Protein AF-A0A7W8E5C7-F1 (afdb_monomer_lite)

InterPro domains:
  IPR006311 Twin-arginine translocation pathway, signal sequence [PS51318] (1-40)
  IPR023210 NADP-dependent oxidoreductase domain [PF00248] (62-130)
  IPR036812 NAD(P)-dependent oxidoreductase domain superfamily [G3DSA:3.20.20.100] (44-141)
  IPR036812 NAD(P)-dependent oxidoreductase domain superfamily [SSF51430] (56-134)
  IPR050791 Aldo/Keto Reductase [PTHR43625] (51-134)

Organism: NCBI:txid474949

Foldseek 3Di:
DDDDDDDPDPPDCDPVNVVVVVVVVVVPPPPDPDDPPDPPDPDDLDAQDDWDDPDPDIAGPDADEQAFDPPPDPDDGDDLVVSLVVLLVCVVSHHQEYEYECLGQNVVSVVSNCVSCVVPVVRHHYYYDDDDPADPPPRHD

Sequence (141 aa):
MSKIDDSGTTRNIDRRSFLGVTRVAAAAVVASGLSVSAIAEPVAPHHVSGRRKLGSLDVPSVGLGVQNMSRKYETTVPYRPEMIEIIRAAYDHGVTFFDTAEAYGPLECERILGESIAPFRDKVVITSKFGWNIDPEAGQR

Radius of gyration: 26.9 Å; chains: 1; bounding box: 88×56×45 Å

Secondary structure (DSSP, 8-state):
--------------HHHHHHHTTTGGGSTTSS------------------EEEETTEEEES--EE----TTT--SPPPPHHHHHHHHHHHHHTT--EEE--TTTTTTHHHHHHHHHHGGGGGG-EEE--------TTT---

Structure (mmCIF, N/CA/C/O backbone):
data_AF-A0A7W8E5C7-F1
#
_entry.id   AF-A0A7W8E5C7-F1
#
loop_
_atom_site.group_PDB
_atom_site.id
_atom_site.type_symbol
_atom_site.label_atom_id
_atom_site.label_alt_id
_atom_site.label_comp_id
_atom_site.label_asym_id
_atom_site.label_entity_id
_atom_site.label_seq_id
_atom_site.pdbx_PDB_ins_code
_atom_site.Cartn_x
_atom_site.Cartn_y
_atom_site.Cartn_z
_atom_site.occupancy
_atom_site.B_iso_or_equiv
_atom_site.auth_seq_id
_atom_site.auth_comp_id
_atom_site.auth_asym_id
_atom_site.auth_atom_id
_atom_site.pdbx_PDB_model_num
ATOM 1 N N . MET A 1 1 ? 66.950 22.944 4.443 1.00 40.94 1 MET A N 1
ATOM 2 C CA . MET A 1 1 ? 67.597 24.071 5.145 1.00 40.94 1 MET A CA 1
ATOM 3 C C . MET A 1 1 ? 66.532 24.724 6.012 1.00 40.94 1 MET A C 1
ATOM 5 O O . MET A 1 1 ? 65.562 25.232 5.471 1.00 40.94 1 MET A O 1
ATOM 9 N N . SER A 1 2 ? 66.649 24.561 7.328 1.00 36.91 2 SER A N 1
ATOM 10 C CA . SER A 1 2 ? 65.705 25.036 8.348 1.00 36.91 2 SER A CA 1
ATOM 11 C C . SER A 1 2 ? 65.553 26.561 8.338 1.00 36.91 2 SER A C 1
ATOM 13 O O . SER A 1 2 ? 66.555 27.261 8.184 1.00 36.91 2 SER A O 1
ATOM 15 N N . LYS A 1 3 ? 64.332 27.049 8.592 1.00 35.97 3 LYS A N 1
ATOM 16 C CA . LYS A 1 3 ? 64.100 28.047 9.644 1.00 35.97 3 LYS A CA 1
ATOM 17 C C . LYS A 1 3 ? 62.687 27.902 10.212 1.00 35.97 3 LYS A C 1
ATOM 19 O O . LYS A 1 3 ? 61.697 28.075 9.514 1.00 35.97 3 LYS A O 1
ATOM 24 N N . ILE A 1 4 ? 62.677 27.504 11.478 1.00 38.75 4 ILE A N 1
ATOM 25 C CA . ILE A 1 4 ? 61.570 27.502 12.428 1.00 38.75 4 ILE A CA 1
ATOM 26 C C . ILE A 1 4 ? 61.359 28.955 12.865 1.00 38.75 4 ILE A C 1
ATOM 28 O O . ILE A 1 4 ? 62.331 29.605 13.257 1.00 38.75 4 ILE A O 1
ATOM 32 N N . ASP A 1 5 ? 60.122 29.439 12.813 1.00 41.41 5 ASP A N 1
ATOM 33 C CA . ASP A 1 5 ? 59.649 30.519 13.672 1.00 41.41 5 ASP A CA 1
ATOM 34 C C . ASP A 1 5 ? 58.522 30.010 14.586 1.00 41.41 5 ASP A C 1
ATOM 36 O O . ASP A 1 5 ? 57.855 29.004 14.341 1.00 41.41 5 ASP A O 1
ATOM 40 N N . ASP A 1 6 ? 58.465 30.632 15.753 1.00 49.28 6 ASP A N 1
ATOM 41 C CA . ASP A 1 6 ? 58.046 30.056 17.021 1.00 49.28 6 ASP A CA 1
ATOM 42 C C . ASP A 1 6 ? 56.639 30.549 17.377 1.00 49.28 6 ASP A C 1
ATOM 44 O O . ASP A 1 6 ? 56.458 31.664 17.858 1.00 49.28 6 ASP A O 1
ATOM 48 N N . SER A 1 7 ? 55.612 29.748 17.079 1.00 44.38 7 SER A N 1
ATOM 49 C CA . SER A 1 7 ? 54.286 29.876 17.705 1.00 44.38 7 SER A CA 1
ATOM 50 C C . SER A 1 7 ? 53.468 28.591 17.539 1.00 44.38 7 SER A C 1
ATOM 52 O O . SER A 1 7 ? 52.479 28.509 16.811 1.00 44.38 7 SER A O 1
ATOM 54 N N . GLY A 1 8 ? 53.887 27.537 18.241 1.00 47.25 8 GLY A N 1
ATOM 55 C CA . GLY A 1 8 ? 53.110 26.308 18.385 1.00 47.25 8 GLY A CA 1
ATOM 56 C C . GLY A 1 8 ? 51.779 26.559 19.101 1.00 47.25 8 GLY A C 1
ATOM 57 O O . GLY A 1 8 ? 51.687 26.467 20.320 1.00 47.25 8 GLY A O 1
ATOM 58 N N . THR A 1 9 ? 50.717 26.868 18.358 1.00 40.06 9 THR A N 1
ATOM 59 C CA . THR A 1 9 ? 49.342 26.842 18.877 1.00 40.06 9 THR A CA 1
ATOM 60 C C . THR A 1 9 ? 48.406 26.212 17.853 1.00 40.06 9 THR A C 1
ATOM 62 O O . THR A 1 9 ? 47.814 26.871 17.000 1.00 40.06 9 THR A O 1
ATOM 65 N N . THR A 1 10 ? 48.219 24.900 17.975 1.00 44.44 10 THR A N 1
ATOM 66 C CA . THR A 1 10 ? 47.054 24.201 17.430 1.00 44.44 10 THR A CA 1
ATOM 67 C C . THR A 1 10 ? 45.807 24.708 18.159 1.00 44.44 10 THR A C 1
ATOM 69 O O . THR A 1 10 ? 45.553 24.329 19.303 1.00 44.44 10 THR A O 1
ATOM 72 N N . ARG A 1 11 ? 45.034 25.601 17.529 1.00 48.88 11 ARG A N 1
ATOM 73 C CA . ARG A 1 11 ? 43.746 26.065 18.070 1.00 48.88 11 ARG A CA 1
ATOM 74 C C . ARG A 1 11 ? 42.724 24.934 17.986 1.00 48.88 11 ARG A C 1
ATOM 76 O O . ARG A 1 11 ? 42.099 24.727 16.952 1.00 48.88 11 ARG A O 1
ATOM 83 N N . ASN A 1 12 ? 42.577 24.202 19.084 1.00 46.03 12 ASN A N 1
ATOM 84 C CA . ASN A 1 12 ? 41.512 23.229 19.265 1.00 46.03 12 ASN A CA 1
ATOM 85 C C . ASN A 1 12 ? 40.197 24.004 19.470 1.00 46.03 12 ASN A C 1
ATOM 87 O O . ASN A 1 12 ? 40.045 24.716 20.463 1.00 46.03 12 ASN A O 1
ATOM 91 N N . ILE A 1 13 ? 39.286 23.954 18.495 1.00 62.22 13 ILE A N 1
ATOM 92 C CA . ILE A 1 13 ? 37.994 24.648 18.579 1.00 62.22 13 ILE A CA 1
ATOM 93 C C . ILE A 1 13 ? 37.101 23.854 19.533 1.00 62.22 13 ILE A C 1
ATOM 95 O O . ILE A 1 13 ? 36.571 22.802 19.181 1.00 62.22 13 ILE A O 1
ATOM 99 N N . ASP A 1 14 ? 36.951 24.357 20.756 1.00 61.00 14 ASP A N 1
ATOM 100 C CA . ASP A 1 14 ? 36.112 23.743 21.781 1.00 61.00 14 ASP A CA 1
ATOM 101 C C . ASP A 1 14 ? 34.620 24.050 21.539 1.00 61.00 14 ASP A C 1
ATOM 103 O O . ASP A 1 14 ? 34.256 25.127 21.053 1.00 61.00 14 ASP A O 1
ATOM 107 N N . ARG A 1 15 ? 33.726 23.126 21.920 1.00 59.31 15 ARG A N 1
ATOM 108 C CA . ARG A 1 15 ? 32.262 23.209 21.697 1.00 59.31 15 ARG A CA 1
ATOM 109 C C . ARG A 1 15 ? 31.635 24.484 22.275 1.00 59.31 15 ARG A C 1
ATOM 111 O O . ARG A 1 15 ? 30.599 24.944 21.803 1.00 59.31 15 ARG A O 1
ATOM 118 N N . ARG A 1 16 ? 32.284 25.085 23.276 1.00 54.69 16 ARG A N 1
ATOM 119 C CA . ARG A 1 16 ? 31.889 26.363 23.888 1.00 54.69 16 ARG A CA 1
ATOM 120 C C . ARG A 1 16 ? 32.206 27.586 23.023 1.00 54.69 16 ARG A C 1
ATOM 122 O O . ARG A 1 16 ? 31.478 28.569 23.100 1.00 54.69 16 ARG A O 1
ATOM 129 N N . SER A 1 17 ? 33.232 27.528 22.171 1.00 50.94 17 SER A N 1
ATOM 130 C CA . SER A 1 17 ? 33.574 28.619 21.247 1.00 50.94 17 SER A CA 1
ATOM 131 C C . SER A 1 17 ? 32.541 28.746 20.116 1.00 50.94 17 SER A C 1
ATOM 133 O O . SER A 1 17 ? 32.186 29.857 19.726 1.00 50.94 17 SER A O 1
ATOM 135 N N . PHE A 1 18 ? 31.952 27.627 19.678 1.00 54.84 18 PHE A N 1
ATOM 136 C CA . PHE A 1 18 ? 30.915 27.605 18.636 1.00 54.84 18 PHE A CA 1
ATOM 137 C C . PHE A 1 18 ? 29.604 28.300 19.061 1.00 54.84 18 PHE A C 1
ATOM 139 O O . PHE A 1 18 ? 28.962 28.978 18.259 1.00 54.84 18 PHE A O 1
ATOM 146 N N . LEU A 1 19 ? 29.241 28.203 20.345 1.00 51.44 19 LEU A N 1
ATOM 147 C CA . LEU A 1 19 ? 28.068 28.881 20.920 1.00 51.44 19 LEU A CA 1
ATOM 148 C C . LEU A 1 19 ? 28.293 30.385 21.168 1.00 51.44 19 LEU A C 1
ATOM 150 O O . LEU A 1 19 ? 27.332 31.141 21.301 1.00 51.44 19 LEU A O 1
ATOM 154 N N . GLY A 1 20 ? 29.551 30.834 21.225 1.00 46.53 20 GLY A N 1
ATOM 155 C CA . GLY A 1 20 ? 29.896 32.249 21.391 1.00 46.53 20 GLY A CA 1
ATOM 156 C C . GLY A 1 20 ? 29.804 33.054 20.092 1.00 46.53 20 GLY A C 1
ATOM 157 O O . GLY A 1 20 ? 29.415 34.219 20.115 1.00 46.53 20 GLY A O 1
ATOM 158 N N . VAL A 1 21 ? 30.101 32.428 18.948 1.00 46.56 21 VAL A N 1
ATOM 159 C CA . VAL A 1 21 ? 30.106 33.098 17.632 1.00 46.56 21 VAL A CA 1
ATOM 160 C C . VAL A 1 21 ? 28.689 33.281 17.064 1.00 46.56 21 VAL A C 1
ATOM 162 O O . VAL A 1 21 ? 28.443 34.193 16.277 1.00 46.56 21 VAL A O 1
ATOM 165 N N . THR A 1 22 ? 27.704 32.500 17.516 1.00 44.66 22 THR A N 1
ATOM 166 C CA . THR A 1 22 ? 26.319 32.568 17.011 1.00 44.66 22 THR A CA 1
ATOM 167 C C . THR A 1 22 ? 25.499 33.751 17.539 1.00 44.66 22 THR A C 1
ATOM 169 O O . THR A 1 22 ? 24.472 34.078 16.947 1.00 44.66 22 THR A O 1
ATOM 172 N N . ARG A 1 23 ? 25.931 34.458 18.596 1.00 39.66 23 ARG A N 1
ATOM 173 C CA . ARG A 1 23 ? 25.144 35.582 19.152 1.00 39.66 23 ARG A CA 1
ATOM 174 C C . ARG A 1 23 ? 25.289 36.902 18.387 1.00 39.66 23 ARG A C 1
ATOM 176 O O . ARG A 1 23 ? 24.473 37.790 18.602 1.00 39.66 23 ARG A O 1
ATOM 183 N N . VAL A 1 24 ? 26.254 37.030 17.472 1.00 43.41 24 VAL A N 1
ATOM 184 C CA . VAL A 1 24 ? 26.435 38.258 16.666 1.00 43.41 24 VAL A CA 1
ATOM 185 C C . VAL A 1 24 ? 25.748 38.170 15.292 1.00 43.41 24 VAL A C 1
ATOM 187 O O . VAL A 1 24 ? 25.419 39.197 14.709 1.00 43.41 24 VAL A O 1
ATOM 190 N N . ALA A 1 25 ? 25.414 36.972 14.796 1.00 43.22 25 ALA A N 1
ATOM 191 C CA . ALA A 1 25 ? 24.735 36.820 13.501 1.00 43.22 25 ALA A CA 1
ATOM 192 C C . ALA A 1 25 ? 23.199 36.971 13.562 1.00 43.22 25 ALA A C 1
ATOM 194 O O . ALA A 1 25 ? 22.565 37.205 12.536 1.00 43.22 25 ALA A O 1
ATOM 195 N N . ALA A 1 26 ? 22.585 36.889 14.748 1.00 43.34 26 ALA A N 1
ATOM 196 C CA . ALA A 1 26 ? 21.130 37.009 14.892 1.00 43.34 26 ALA A CA 1
ATOM 197 C C . ALA A 1 26 ? 20.602 38.450 14.725 1.00 43.34 26 ALA A C 1
ATOM 199 O O . ALA A 1 26 ? 19.405 38.644 14.543 1.00 43.34 26 ALA A O 1
ATOM 200 N N . ALA A 1 27 ? 21.474 39.463 14.755 1.00 42.56 27 ALA A N 1
ATOM 201 C CA . ALA A 1 27 ? 21.069 40.866 14.648 1.00 42.56 27 ALA A CA 1
ATOM 202 C C . ALA A 1 27 ? 21.063 41.418 13.206 1.00 42.56 27 ALA A C 1
ATOM 204 O O . ALA A 1 27 ? 20.590 42.530 12.994 1.00 42.56 27 ALA A O 1
ATOM 205 N N . ALA A 1 28 ? 21.559 40.671 12.209 1.00 46.22 28 ALA A N 1
ATOM 206 C CA . ALA A 1 28 ? 21.771 41.197 10.853 1.00 46.22 28 ALA A CA 1
ATOM 207 C C . ALA A 1 28 ? 20.766 40.713 9.787 1.00 46.22 28 ALA A C 1
ATOM 209 O O . ALA A 1 28 ? 20.760 41.246 8.682 1.00 46.22 28 ALA A O 1
ATOM 210 N N . VAL A 1 29 ? 19.884 39.754 10.090 1.00 43.41 29 VAL A N 1
ATOM 211 C CA . VAL A 1 29 ? 18.917 39.211 9.103 1.00 43.41 29 VAL A CA 1
ATOM 212 C C . VAL A 1 29 ? 17.530 39.872 9.200 1.00 43.41 29 VAL A C 1
ATOM 214 O O . VAL A 1 29 ? 16.608 39.515 8.479 1.00 43.41 29 VAL A O 1
ATOM 217 N N . VAL A 1 30 ? 17.368 40.907 10.028 1.00 45.78 30 VAL A N 1
ATOM 218 C CA . VAL A 1 30 ? 16.096 41.656 10.114 1.00 45.78 30 VAL A CA 1
ATOM 219 C C . VAL A 1 30 ? 15.965 42.716 8.998 1.00 45.78 30 VAL A C 1
ATOM 221 O O . VAL A 1 30 ? 14.886 43.257 8.790 1.00 45.78 30 VAL A O 1
ATOM 224 N N . ALA A 1 31 ? 17.027 42.998 8.230 1.00 47.09 31 ALA A N 1
ATOM 225 C CA . ALA A 1 31 ? 17.063 44.127 7.285 1.00 47.09 31 ALA A CA 1
ATOM 226 C C . ALA A 1 31 ? 16.965 43.769 5.787 1.00 47.09 31 ALA A C 1
ATOM 228 O O . ALA A 1 31 ? 16.963 44.666 4.947 1.00 47.09 31 ALA A O 1
ATOM 229 N N . SER A 1 32 ? 16.854 42.494 5.419 1.00 49.88 32 SER A N 1
ATOM 230 C CA . SER A 1 32 ? 16.588 42.086 4.035 1.00 49.88 32 SER A CA 1
ATOM 231 C C . SER A 1 32 ? 15.186 41.502 3.979 1.00 49.88 32 SER A C 1
ATOM 233 O O . SER A 1 32 ? 14.984 40.387 4.450 1.00 49.88 32 SER A O 1
ATOM 235 N N . GLY A 1 33 ? 14.229 42.269 3.452 1.00 46.72 33 GLY A N 1
ATOM 236 C CA . GLY A 1 33 ? 12.807 41.929 3.322 1.00 46.72 33 GLY A CA 1
ATOM 237 C C . GLY A 1 33 ? 12.508 40.732 2.414 1.00 46.72 33 GLY A C 1
ATOM 238 O O . GLY A 1 33 ? 11.713 40.843 1.486 1.00 46.72 33 GLY A O 1
ATOM 239 N N . LEU A 1 34 ? 13.128 39.584 2.680 1.00 45.06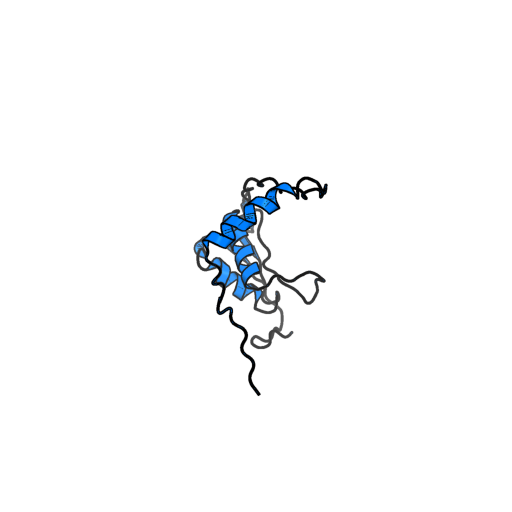 34 LEU A N 1
ATOM 240 C CA . LEU A 1 34 ? 12.692 38.307 2.154 1.00 45.06 34 LEU A CA 1
ATOM 241 C C . LEU A 1 34 ? 11.377 37.957 2.840 1.00 45.06 34 LEU A C 1
ATOM 243 O O . LEU A 1 34 ? 11.323 37.678 4.038 1.00 45.06 34 LEU A O 1
ATOM 247 N N . SER A 1 35 ? 10.310 37.988 2.052 1.00 44.72 35 SER A N 1
ATOM 248 C CA . SER A 1 35 ? 9.056 37.332 2.369 1.00 44.72 35 SER A CA 1
ATOM 249 C C . SER A 1 35 ? 9.347 35.875 2.724 1.00 44.72 35 SER A C 1
ATOM 251 O O . SER A 1 35 ? 9.689 35.055 1.871 1.00 44.72 35 SER A O 1
ATOM 253 N N . VAL A 1 36 ? 9.221 35.548 4.009 1.00 48.00 36 VAL A N 1
ATOM 254 C CA . VAL A 1 36 ? 9.114 34.162 4.457 1.00 48.00 36 VAL A CA 1
ATOM 255 C C . VAL A 1 36 ? 7.856 33.615 3.788 1.00 48.00 36 VAL A C 1
ATOM 257 O O . VAL A 1 36 ? 6.746 34.048 4.099 1.00 48.00 36 VAL A O 1
ATOM 260 N N . SER A 1 37 ? 8.040 32.742 2.793 1.00 48.28 37 SER A N 1
ATOM 261 C CA . SER A 1 37 ? 6.934 32.007 2.178 1.00 48.28 37 SER A CA 1
ATOM 262 C C . SER A 1 37 ? 6.116 31.334 3.269 1.00 48.28 37 SER A C 1
ATOM 264 O O . SER A 1 37 ? 6.680 30.825 4.237 1.00 48.28 37 SER A O 1
ATOM 266 N N . ALA A 1 38 ? 4.798 31.392 3.092 1.00 50.69 38 ALA A N 1
ATOM 267 C CA . ALA A 1 38 ? 3.779 30.938 4.021 1.00 50.69 38 ALA A CA 1
ATOM 268 C C . ALA A 1 38 ? 4.216 29.702 4.817 1.00 50.69 38 ALA A C 1
ATOM 270 O O . ALA A 1 38 ? 4.424 28.621 4.266 1.00 50.69 38 ALA A O 1
ATOM 271 N N . ILE A 1 39 ? 4.322 29.879 6.132 1.00 46.62 39 ILE A N 1
ATOM 272 C CA . ILE A 1 39 ? 4.262 28.771 7.077 1.00 46.62 39 ILE A CA 1
ATOM 273 C C . ILE A 1 39 ? 2.878 28.166 6.849 1.00 46.62 39 ILE A C 1
ATOM 275 O O . ILE A 1 39 ? 1.876 28.815 7.145 1.00 46.62 39 ILE A O 1
ATOM 279 N N . ALA A 1 40 ? 2.816 27.003 6.203 1.00 58.50 40 ALA A N 1
ATOM 280 C CA . ALA A 1 40 ? 1.555 26.307 6.014 1.00 58.50 40 ALA A CA 1
ATOM 281 C C . ALA A 1 40 ? 0.924 26.117 7.398 1.00 58.50 40 ALA A C 1
ATOM 283 O O . ALA A 1 40 ? 1.559 25.563 8.299 1.00 58.50 40 ALA A O 1
ATOM 284 N N . GLU A 1 41 ? -0.290 26.635 7.579 1.00 51.44 41 GLU A N 1
ATOM 285 C CA . GLU A 1 41 ? -1.074 26.381 8.783 1.00 51.44 41 GLU A CA 1
ATOM 286 C C . GLU A 1 41 ? -1.140 24.863 9.019 1.00 51.44 41 GLU A C 1
ATOM 288 O O . GLU A 1 41 ? -1.233 24.104 8.044 1.00 51.44 41 GLU A O 1
ATOM 293 N N . PRO A 1 42 ? -1.099 24.389 10.277 1.00 56.94 42 PRO A N 1
ATOM 294 C CA . PRO A 1 42 ? -1.312 22.981 10.560 1.00 56.94 42 PRO A CA 1
ATOM 295 C C . PRO A 1 42 ? -2.707 22.603 10.053 1.00 56.94 42 PRO A C 1
ATOM 297 O O . PRO A 1 42 ? -3.719 22.964 10.653 1.00 56.94 42 PRO A O 1
ATOM 300 N N . VAL A 1 43 ? -2.773 21.896 8.924 1.00 62.12 43 VAL A N 1
ATOM 301 C CA . VAL A 1 43 ? -4.026 21.329 8.429 1.00 62.12 43 VAL A CA 1
ATOM 302 C C . VAL A 1 43 ? -4.466 20.310 9.470 1.00 62.12 43 VAL A C 1
ATOM 304 O O . VAL A 1 43 ? -3.799 19.294 9.674 1.00 62.12 43 VAL A O 1
ATOM 307 N N . ALA A 1 44 ? -5.564 20.604 10.170 1.00 60.41 44 ALA A N 1
ATOM 308 C CA . ALA A 1 44 ? -6.172 19.652 11.088 1.00 60.41 44 ALA A CA 1
ATOM 309 C C . ALA A 1 44 ? -6.381 18.323 10.343 1.00 60.41 44 ALA A C 1
ATOM 311 O O . ALA A 1 44 ? -6.811 18.352 9.186 1.00 60.41 44 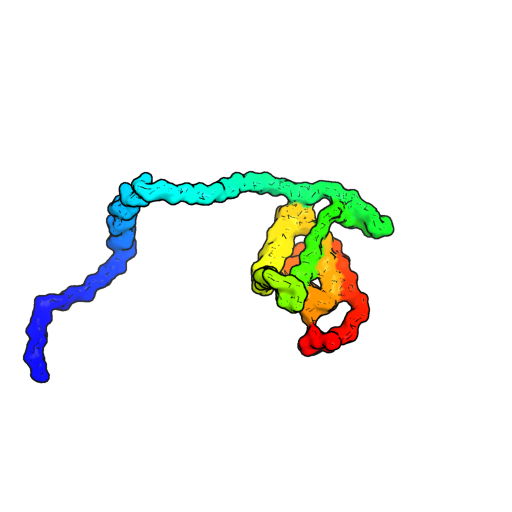ALA A O 1
ATOM 312 N N . PRO A 1 45 ? -6.068 17.164 10.951 1.00 60.59 45 PRO A N 1
ATOM 313 C CA . PRO A 1 45 ? -6.169 15.889 10.261 1.00 60.59 45 PRO A CA 1
ATOM 314 C C . PRO A 1 45 ? -7.609 15.682 9.787 1.00 60.59 45 PRO A C 1
ATOM 316 O O . PRO A 1 45 ? -8.524 15.426 10.572 1.00 60.59 45 PRO A O 1
ATOM 319 N N . HIS A 1 46 ? -7.816 15.813 8.479 1.00 62.50 46 HIS A N 1
ATOM 320 C CA . HIS A 1 46 ? -9.071 15.453 7.853 1.00 62.50 46 HIS A CA 1
ATOM 321 C C . HIS A 1 46 ? -9.138 13.933 7.814 1.00 62.50 46 HIS A C 1
ATOM 323 O O . HIS A 1 46 ? -8.533 13.292 6.959 1.00 62.50 46 HIS A O 1
ATOM 329 N N . HIS A 1 47 ? -9.880 13.353 8.754 1.00 69.19 47 HIS A N 1
ATOM 330 C CA . HIS A 1 47 ? -10.220 11.943 8.676 1.00 69.19 47 HIS A CA 1
ATOM 331 C C . HIS A 1 47 ? -11.048 11.705 7.416 1.00 69.19 47 HIS A C 1
ATOM 333 O O . HIS A 1 47 ? -12.109 12.312 7.233 1.00 69.19 47 HIS A O 1
ATOM 339 N N . VAL A 1 48 ? -10.577 10.791 6.566 1.00 70.88 48 VAL A N 1
ATOM 340 C CA . VAL A 1 48 ? -11.374 10.240 5.468 1.00 70.88 48 VAL A CA 1
ATOM 341 C C . VAL A 1 48 ? -12.692 9.733 6.053 1.00 70.88 48 VAL A C 1
ATOM 343 O O . VAL A 1 48 ? -12.722 8.754 6.799 1.00 70.88 48 VAL A O 1
ATOM 346 N N . SER A 1 49 ? -13.789 10.430 5.753 1.00 71.06 49 SER A N 1
ATOM 347 C CA . SER A 1 49 ? -15.107 10.113 6.296 1.00 71.06 49 SER A CA 1
ATOM 348 C C . SER A 1 49 ? -16.010 9.486 5.233 1.00 71.06 49 SER A C 1
ATOM 350 O O . SER A 1 49 ? -16.001 9.837 4.049 1.00 71.06 49 SER A O 1
ATOM 352 N N . GLY A 1 50 ? -16.803 8.512 5.673 1.00 87.75 50 GLY A N 1
ATOM 353 C CA . GLY A 1 50 ? -17.747 7.783 4.834 1.00 87.75 50 GLY A CA 1
ATOM 354 C C . GLY A 1 50 ? -17.204 6.458 4.297 1.00 87.75 50 GLY A C 1
ATOM 355 O O . GLY A 1 50 ? -16.045 6.325 3.916 1.00 87.75 50 GLY A O 1
ATOM 356 N N . ARG A 1 51 ? -18.089 5.463 4.255 1.00 92.62 51 ARG A N 1
ATOM 357 C CA . ARG A 1 51 ? -17.840 4.132 3.689 1.00 92.62 51 ARG A CA 1
ATOM 358 C C . ARG A 1 51 ? -18.816 3.867 2.544 1.00 92.62 51 ARG A C 1
ATOM 360 O O . ARG A 1 51 ? -19.825 4.573 2.413 1.00 92.62 51 ARG A O 1
ATOM 367 N N . ARG A 1 52 ? -18.487 2.925 1.667 1.00 94.81 52 ARG A N 1
ATOM 368 C CA . ARG A 1 52 ? -19.258 2.537 0.481 1.00 94.81 52 ARG A CA 1
ATOM 369 C C . ARG A 1 52 ? -19.204 1.022 0.319 1.00 94.81 52 ARG A C 1
ATOM 371 O O . ARG A 1 52 ? -18.208 0.388 0.655 1.00 94.81 52 ARG A O 1
ATOM 378 N N . LYS A 1 53 ? -20.271 0.453 -0.241 1.00 96.00 53 LYS A N 1
ATOM 379 C CA . LYS A 1 53 ? -20.319 -0.964 -0.601 1.00 96.00 53 LYS A CA 1
ATOM 380 C C . LYS A 1 53 ? -19.827 -1.162 -2.034 1.00 96.00 53 LYS A C 1
ATOM 382 O O . LYS A 1 53 ? -20.370 -0.556 -2.953 1.00 96.00 53 LYS A O 1
ATOM 387 N N . LEU A 1 54 ? -18.833 -2.027 -2.213 1.00 93.12 54 LEU A N 1
ATOM 388 C CA . LEU A 1 54 ? -18.419 -2.582 -3.501 1.00 93.12 54 LEU A CA 1
ATOM 389 C C . LEU A 1 54 ? -18.869 -4.045 -3.540 1.00 93.12 54 LEU A C 1
ATOM 391 O O . LEU A 1 54 ? -18.197 -4.936 -3.020 1.00 93.12 54 LEU A O 1
ATOM 395 N N . GLY A 1 55 ? -20.067 -4.286 -4.075 1.00 94.44 55 GLY A N 1
ATOM 396 C CA . GLY A 1 55 ? -20.749 -5.566 -3.879 1.00 94.44 55 GLY A CA 1
ATOM 397 C C . GLY A 1 55 ? -21.011 -5.812 -2.389 1.00 94.44 55 GLY A C 1
ATOM 398 O O . GLY A 1 55 ? -21.624 -4.983 -1.718 1.00 94.44 55 GLY A O 1
ATOM 399 N N . SER A 1 56 ? -20.528 -6.935 -1.855 1.00 95.75 56 SER A N 1
ATOM 400 C CA . SER A 1 56 ? -20.606 -7.255 -0.421 1.00 95.75 56 SER A CA 1
ATOM 401 C C . SER A 1 56 ? -19.498 -6.608 0.420 1.00 95.75 56 SER A C 1
ATOM 403 O O . SER A 1 56 ? -19.630 -6.532 1.646 1.00 95.75 56 SER A O 1
ATOM 405 N N . LEU A 1 57 ? -18.423 -6.125 -0.211 1.00 93.81 57 LEU A N 1
ATOM 406 C CA . LEU A 1 57 ? -17.266 -5.555 0.472 1.00 93.81 57 LEU A CA 1
ATOM 407 C C . LEU A 1 57 ? -17.563 -4.129 0.941 1.00 93.81 57 LEU A C 1
ATOM 409 O O . LEU A 1 57 ? -18.118 -3.322 0.200 1.00 93.81 57 LEU A O 1
ATOM 413 N N . ASP A 1 58 ? -17.178 -3.808 2.172 1.00 92.94 58 ASP A N 1
ATOM 414 C CA . ASP A 1 58 ? -17.320 -2.471 2.740 1.00 92.94 58 ASP A CA 1
ATOM 415 C C . ASP A 1 58 ? -15.972 -1.755 2.770 1.00 92.94 58 ASP A C 1
ATOM 417 O O . ASP A 1 58 ? -15.044 -2.202 3.449 1.00 92.94 58 ASP A O 1
ATOM 421 N N . VAL A 1 59 ? -15.866 -0.639 2.054 1.00 92.69 59 VAL A N 1
ATOM 422 C CA . VAL A 1 59 ? -14.610 0.098 1.877 1.00 92.69 59 VAL A CA 1
ATOM 423 C C . VAL A 1 59 ? -14.769 1.578 2.239 1.00 92.69 59 VAL A C 1
ATOM 425 O O . VAL A 1 59 ? -15.867 2.128 2.138 1.00 92.69 59 VAL A O 1
ATOM 428 N N . PRO A 1 60 ? -13.693 2.255 2.663 1.00 91.69 60 PRO A N 1
ATOM 429 C CA . PRO A 1 60 ? -13.630 3.714 2.716 1.00 91.69 60 PRO A CA 1
ATOM 430 C C . PRO A 1 60 ? -14.040 4.383 1.395 1.00 91.69 60 PRO A C 1
ATOM 432 O O . PRO A 1 60 ? -13.805 3.851 0.312 1.00 91.69 60 PRO A O 1
ATOM 435 N N . SER A 1 61 ? -14.628 5.578 1.485 1.00 92.50 61 SER A N 1
ATOM 436 C CA . SER A 1 61 ? -14.990 6.412 0.328 1.00 92.50 61 SER A CA 1
ATOM 437 C C . SER A 1 61 ? -13.778 6.930 -0.459 1.00 92.50 61 SER A C 1
ATOM 439 O O . SER A 1 61 ? -13.925 7.276 -1.629 1.00 92.50 61 SER A O 1
ATOM 441 N N . VAL A 1 62 ? -12.599 6.968 0.170 1.00 92.81 62 VAL A N 1
ATOM 442 C CA . VAL A 1 62 ? -11.321 7.385 -0.421 1.00 92.81 62 VAL A CA 1
ATOM 443 C C . VAL A 1 62 ? -10.274 6.306 -0.160 1.00 92.81 62 VAL A C 1
ATOM 445 O O . VAL A 1 62 ? -10.164 5.796 0.955 1.00 92.81 62 VAL A O 1
ATOM 448 N N . GLY A 1 63 ? -9.494 5.983 -1.188 1.00 94.00 63 GLY A N 1
ATOM 449 C CA . GLY A 1 63 ? -8.331 5.105 -1.102 1.00 94.00 63 GLY A CA 1
ATOM 450 C C . GLY A 1 63 ? -7.093 5.753 -1.718 1.00 94.00 63 GLY A C 1
ATOM 451 O O . GLY A 1 63 ? -7.195 6.782 -2.388 1.00 94.00 63 GLY A O 1
ATOM 452 N N . LEU A 1 64 ? -5.931 5.139 -1.499 1.00 95.44 64 LEU A N 1
ATOM 453 C CA . LEU A 1 64 ? -4.659 5.553 -2.087 1.00 95.44 64 LEU A CA 1
ATOM 454 C C . LEU A 1 64 ? -4.268 4.610 -3.228 1.00 95.44 64 LEU A C 1
ATOM 456 O O . LEU A 1 64 ? -4.104 3.408 -3.022 1.00 95.44 64 LEU A O 1
ATOM 460 N N . GLY A 1 65 ? -4.059 5.170 -4.418 1.00 94.94 65 GLY A N 1
ATOM 461 C CA . GLY A 1 65 ? -3.392 4.467 -5.510 1.00 94.94 65 GLY A CA 1
ATOM 462 C C . GLY A 1 65 ? -1.884 4.423 -5.274 1.00 94.94 65 GLY A C 1
ATOM 463 O O . GLY A 1 65 ? -1.224 5.459 -5.272 1.00 94.94 65 GLY A O 1
ATOM 464 N N . VAL A 1 66 ? -1.334 3.227 -5.098 1.00 94.19 66 VAL A N 1
ATOM 465 C CA . VAL A 1 66 ? 0.102 2.970 -4.991 1.00 94.19 66 VAL A CA 1
ATOM 466 C C . VAL A 1 66 ? 0.649 2.702 -6.383 1.00 94.19 66 VAL A C 1
ATOM 468 O O . VAL A 1 66 ? 0.779 1.563 -6.825 1.00 94.19 66 VAL A O 1
ATOM 471 N N . GLN A 1 67 ? 0.939 3.787 -7.093 1.00 87.88 67 GLN A N 1
ATOM 472 C CA . GLN A 1 67 ? 1.551 3.754 -8.411 1.00 87.88 67 GLN A CA 1
ATOM 473 C C . GLN A 1 67 ? 2.780 4.658 -8.426 1.00 87.88 67 GLN A C 1
ATOM 475 O O . GLN A 1 67 ? 2.705 5.827 -8.058 1.00 87.88 67 GLN A O 1
ATOM 480 N N . ASN A 1 68 ? 3.891 4.135 -8.934 1.00 74.69 68 ASN A N 1
ATOM 481 C CA . ASN A 1 68 ? 5.013 4.939 -9.385 1.00 74.69 68 ASN A CA 1
ATOM 482 C C . ASN A 1 68 ? 5.227 4.661 -10.879 1.00 74.69 68 ASN A C 1
ATOM 484 O O . ASN A 1 68 ? 5.175 3.516 -11.314 1.00 74.69 68 ASN A O 1
ATOM 488 N N . MET A 1 69 ? 5.378 5.685 -11.719 1.00 59.66 69 MET A N 1
ATOM 489 C CA . MET A 1 69 ? 5.694 5.447 -13.132 1.00 59.66 69 MET A CA 1
ATOM 490 C C . MET A 1 69 ? 6.569 6.568 -13.692 1.00 59.66 69 MET A C 1
ATOM 492 O O . MET A 1 69 ? 6.070 7.564 -14.202 1.00 59.66 69 MET A O 1
ATOM 496 N N . SER A 1 70 ? 7.883 6.333 -13.701 1.00 55.59 70 SER A N 1
ATOM 497 C CA . SER A 1 70 ? 8.881 7.160 -14.405 1.00 55.59 70 SER A CA 1
ATOM 498 C C . SER A 1 70 ? 8.756 7.084 -15.929 1.00 55.59 70 SER A C 1
ATOM 500 O O . SER A 1 70 ? 9.277 7.935 -16.635 1.00 55.59 70 SER A O 1
ATOM 502 N N . ARG A 1 71 ? 8.090 6.045 -16.461 1.00 55.69 71 ARG A N 1
ATOM 503 C CA . ARG A 1 71 ? 8.026 5.772 -17.910 1.00 55.69 71 ARG A CA 1
ATOM 504 C C . ARG A 1 71 ? 6.985 6.585 -18.682 1.00 55.69 71 ARG A C 1
ATOM 506 O O . ARG A 1 71 ? 7.105 6.681 -19.897 1.00 55.69 71 ARG A O 1
ATOM 513 N N . LYS A 1 72 ? 5.928 7.074 -18.026 1.00 58.31 72 LYS A N 1
ATOM 514 C CA . LYS A 1 72 ? 4.830 7.814 -18.687 1.00 58.31 72 LYS A CA 1
ATOM 515 C C . LYS A 1 72 ? 4.567 9.188 -18.091 1.00 58.31 72 LYS A C 1
ATOM 517 O O . LYS A 1 72 ? 3.995 10.021 -18.784 1.00 58.31 72 LYS A O 1
ATOM 522 N N . TYR A 1 73 ? 4.943 9.411 -16.837 1.00 62.50 73 TYR A N 1
ATOM 523 C CA . TYR A 1 73 ? 4.765 10.701 -16.196 1.00 62.50 73 TYR A CA 1
ATOM 524 C C . TYR A 1 73 ? 6.101 11.429 -16.180 1.00 62.50 73 TYR A C 1
ATOM 526 O O . TYR A 1 73 ? 7.100 10.901 -15.697 1.00 62.50 73 TYR A O 1
ATOM 534 N N . GLU A 1 74 ? 6.104 12.654 -16.694 1.00 60.34 74 GLU A N 1
ATOM 535 C CA . GLU A 1 74 ? 7.225 13.597 -16.614 1.00 60.34 74 GLU A CA 1
ATOM 536 C C . GLU A 1 74 ? 7.299 14.219 -15.207 1.00 60.34 74 GLU A C 1
ATOM 538 O O . GLU A 1 74 ? 7.400 15.429 -15.030 1.00 60.34 74 GLU A O 1
ATOM 543 N N . THR A 1 75 ? 7.166 13.387 -14.177 1.00 63.28 75 THR A N 1
ATOM 544 C CA . THR A 1 75 ? 7.093 13.805 -12.778 1.00 63.28 75 THR A CA 1
ATOM 545 C C . THR A 1 75 ? 8.184 13.123 -11.978 1.00 63.28 75 THR A C 1
ATOM 547 O O . THR A 1 75 ? 8.533 11.973 -12.250 1.00 63.28 75 THR A O 1
ATOM 550 N N . THR A 1 76 ? 8.681 13.805 -10.947 1.00 66.31 76 THR A N 1
ATOM 551 C CA . THR A 1 76 ? 9.579 13.204 -9.961 1.00 66.31 76 THR A CA 1
ATOM 552 C C . THR A 1 76 ? 8.941 11.941 -9.398 1.00 66.31 76 THR A C 1
ATOM 554 O O . THR A 1 76 ? 7.846 11.981 -8.839 1.00 66.31 76 THR A O 1
ATOM 557 N N . VAL A 1 77 ? 9.620 10.812 -9.576 1.00 70.69 77 VAL A N 1
ATOM 558 C CA . VAL A 1 77 ? 9.196 9.544 -8.994 1.00 70.69 77 VAL A CA 1
ATOM 559 C C . VAL A 1 77 ? 9.779 9.452 -7.590 1.00 70.69 77 VAL A C 1
ATOM 561 O O . VAL A 1 77 ? 11.005 9.501 -7.477 1.00 70.69 77 VAL A O 1
ATOM 564 N N . PRO A 1 78 ? 8.945 9.325 -6.541 1.00 69.62 78 PRO A N 1
ATOM 565 C CA . PRO A 1 78 ? 9.447 9.186 -5.183 1.00 69.62 78 PRO A CA 1
ATOM 566 C C . PRO A 1 78 ? 10.323 7.937 -5.066 1.00 69.62 78 PRO A C 1
ATOM 568 O O . PRO A 1 78 ? 10.016 6.883 -5.638 1.00 69.62 78 PRO A O 1
ATOM 571 N N . TYR A 1 79 ? 11.421 8.058 -4.323 1.00 82.31 79 TYR A N 1
ATOM 572 C CA . TYR A 1 79 ? 12.287 6.924 -4.020 1.00 82.31 79 TYR A CA 1
ATOM 573 C C . TYR A 1 79 ? 11.559 5.941 -3.085 1.00 82.31 79 TYR A C 1
ATOM 575 O O . TYR A 1 79 ? 10.593 6.285 -2.406 1.00 82.31 79 TYR A O 1
ATOM 583 N N . ARG A 1 80 ? 12.008 4.683 -3.036 1.00 89.81 80 ARG A N 1
ATOM 584 C CA . ARG A 1 80 ? 11.325 3.595 -2.310 1.00 89.81 80 ARG A CA 1
ATOM 585 C C . ARG A 1 80 ? 10.983 3.920 -0.838 1.00 89.81 80 ARG A C 1
ATOM 587 O O . ARG A 1 80 ? 9.839 3.685 -0.457 1.00 89.81 80 ARG A O 1
ATOM 594 N N . PRO A 1 81 ? 11.889 4.490 -0.018 1.00 92.31 81 PRO A N 1
ATOM 595 C CA . PRO A 1 81 ? 11.583 4.916 1.349 1.00 92.31 81 PRO A CA 1
ATOM 596 C C . PRO A 1 81 ? 10.512 6.008 1.412 1.00 92.31 81 PRO A C 1
ATOM 598 O O . PRO A 1 81 ? 9.630 5.932 2.258 1.00 92.31 81 PRO A O 1
ATOM 601 N N . GLU A 1 82 ? 10.528 6.968 0.485 1.00 91.38 82 GLU A N 1
ATOM 602 C CA . GLU A 1 82 ? 9.523 8.038 0.429 1.00 91.38 82 GLU A CA 1
ATOM 603 C C . GLU A 1 82 ? 8.140 7.467 0.102 1.00 91.38 82 GLU A C 1
ATOM 605 O O . GLU A 1 82 ? 7.146 7.864 0.700 1.00 91.38 82 GLU A O 1
ATOM 610 N N . MET A 1 83 ? 8.056 6.477 -0.795 1.00 92.94 83 MET A N 1
ATOM 611 C CA . MET A 1 83 ? 6.796 5.770 -1.047 1.00 92.94 83 MET A CA 1
ATOM 612 C C . MET A 1 83 ? 6.271 5.063 0.206 1.00 92.94 83 MET A C 1
ATOM 614 O O . MET A 1 83 ? 5.071 5.115 0.478 1.00 92.94 83 MET A O 1
ATOM 618 N N . ILE A 1 84 ? 7.157 4.420 0.974 1.00 95.88 84 ILE A N 1
ATOM 619 C CA . ILE A 1 84 ? 6.791 3.768 2.238 1.00 95.88 84 ILE A CA 1
ATOM 620 C C . ILE A 1 84 ? 6.263 4.802 3.238 1.00 95.88 84 ILE A C 1
ATOM 622 O O . ILE A 1 84 ? 5.228 4.577 3.867 1.00 95.88 84 ILE A O 1
ATOM 626 N N . GLU A 1 85 ? 6.942 5.942 3.366 1.00 95.44 85 GLU A N 1
ATOM 627 C CA . GLU A 1 85 ? 6.516 7.046 4.228 1.00 95.44 85 GLU A CA 1
ATOM 628 C C . GLU A 1 85 ? 5.161 7.613 3.801 1.00 95.44 85 GLU A C 1
ATOM 630 O O . GLU A 1 85 ? 4.290 7.775 4.649 1.00 95.44 85 GLU A O 1
ATOM 635 N N . ILE A 1 86 ? 4.929 7.819 2.501 1.00 95.06 86 ILE A N 1
ATOM 636 C CA . ILE A 1 86 ? 3.638 8.280 1.965 1.00 95.06 86 ILE A CA 1
ATOM 637 C C . ILE A 1 86 ? 2.514 7.302 2.321 1.00 95.06 86 ILE A C 1
ATOM 639 O O . ILE A 1 86 ? 1.450 7.726 2.770 1.00 95.06 86 ILE A O 1
ATOM 643 N N . ILE A 1 87 ? 2.729 5.994 2.147 1.00 96.75 87 ILE A N 1
ATOM 644 C CA . ILE A 1 87 ? 1.713 4.975 2.452 1.00 96.75 87 ILE A CA 1
ATOM 645 C C . ILE A 1 87 ? 1.401 4.948 3.953 1.00 96.75 87 ILE A C 1
ATOM 647 O O . ILE A 1 87 ? 0.234 4.860 4.340 1.00 96.75 87 ILE A O 1
ATOM 651 N N . ARG A 1 88 ? 2.426 5.048 4.806 1.00 97.44 88 ARG A N 1
ATOM 652 C CA . ARG A 1 88 ? 2.255 5.074 6.266 1.00 97.44 88 ARG A CA 1
ATOM 653 C C . ARG A 1 88 ? 1.587 6.360 6.741 1.00 97.44 88 ARG A C 1
ATOM 655 O O . ARG A 1 88 ? 0.640 6.280 7.511 1.00 97.44 88 ARG A O 1
ATOM 662 N N . ALA A 1 89 ? 1.981 7.511 6.204 1.00 95.25 89 ALA A N 1
ATOM 663 C CA . ALA A 1 89 ? 1.329 8.784 6.485 1.00 95.25 89 ALA A CA 1
ATOM 664 C C . ALA A 1 89 ? -0.142 8.763 6.046 1.00 95.25 89 ALA A C 1
ATOM 666 O O . ALA A 1 89 ? -1.019 9.185 6.794 1.00 95.25 89 ALA A O 1
ATOM 667 N N . ALA A 1 90 ? -0.452 8.210 4.868 1.00 94.38 90 ALA A N 1
ATOM 668 C CA . ALA A 1 90 ? -1.834 8.047 4.425 1.00 94.38 90 ALA A CA 1
ATOM 669 C C . ALA A 1 90 ? -2.651 7.209 5.421 1.00 94.38 90 ALA A C 1
ATOM 671 O O . ALA A 1 90 ? -3.782 7.573 5.751 1.00 94.38 90 ALA A O 1
ATOM 672 N N . TYR A 1 91 ? -2.069 6.125 5.938 1.00 95.69 91 TYR A N 1
ATOM 673 C CA . TYR A 1 91 ? -2.684 5.323 6.992 1.00 95.69 91 TYR A CA 1
ATOM 674 C C . TYR A 1 91 ? -2.877 6.111 8.299 1.00 95.69 91 TYR A C 1
ATOM 676 O O . TYR A 1 91 ? -3.971 6.071 8.865 1.00 95.69 91 TYR A O 1
ATOM 684 N N . ASP A 1 92 ? -1.883 6.888 8.734 1.00 94.56 92 ASP A N 1
ATOM 685 C CA . ASP A 1 92 ? -1.978 7.757 9.918 1.00 94.56 92 ASP A CA 1
ATOM 686 C C . ASP A 1 92 ? -3.074 8.832 9.763 1.00 94.56 92 ASP A C 1
ATOM 688 O O . ASP A 1 92 ? -3.709 9.231 10.740 1.00 94.56 92 ASP A O 1
ATOM 692 N N . HIS A 1 93 ? -3.376 9.234 8.524 1.00 91.38 93 HIS A N 1
ATOM 693 C CA . HIS A 1 93 ? -4.491 10.117 8.163 1.00 91.38 93 HIS A CA 1
ATOM 694 C C . HIS A 1 93 ? -5.827 9.384 7.900 1.00 91.38 93 HIS A C 1
ATOM 696 O O . HIS A 1 93 ? -6.814 9.993 7.478 1.00 91.38 93 HIS A O 1
ATOM 702 N N . GLY A 1 94 ? -5.902 8.081 8.182 1.00 91.12 94 GLY A N 1
ATOM 703 C CA . GLY A 1 94 ? -7.135 7.289 8.143 1.00 91.12 94 GLY A CA 1
ATOM 704 C C . GLY A 1 94 ? -7.426 6.576 6.819 1.00 91.12 94 GLY A C 1
ATOM 705 O O . GLY A 1 94 ? -8.497 5.977 6.677 1.00 91.12 94 GLY A O 1
ATOM 706 N N . VAL A 1 95 ? -6.504 6.589 5.853 1.00 94.19 95 VAL A N 1
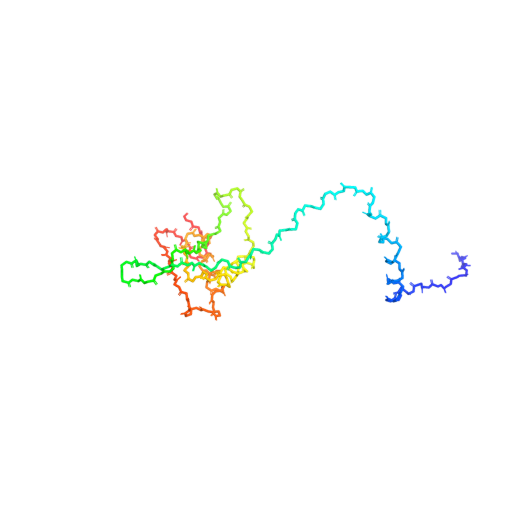ATOM 707 C CA . VAL A 1 95 ? -6.640 5.798 4.621 1.00 94.19 95 VAL A CA 1
ATOM 708 C C . VAL A 1 95 ?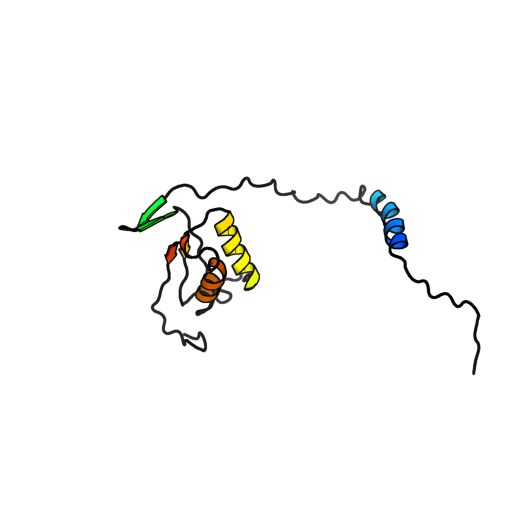 -6.414 4.319 4.931 1.00 94.19 95 VAL A C 1
ATOM 710 O O . VAL A 1 95 ? -5.355 3.907 5.390 1.00 94.19 95 VAL A O 1
ATOM 713 N N . THR A 1 96 ? -7.416 3.491 4.642 1.00 95.38 96 THR A N 1
ATOM 714 C CA . THR A 1 96 ? -7.370 2.033 4.876 1.00 95.38 96 THR A CA 1
ATOM 715 C C . THR A 1 96 ? -7.715 1.219 3.629 1.00 95.38 96 THR A C 1
ATOM 717 O O . THR A 1 96 ? -7.955 0.016 3.714 1.00 95.38 96 THR A O 1
ATOM 720 N N . PHE A 1 97 ? -7.730 1.859 2.459 1.00 96.62 97 PHE A N 1
ATOM 721 C CA . PHE A 1 97 ? -7.978 1.216 1.173 1.00 96.62 97 PHE A CA 1
ATOM 722 C C . PHE A 1 97 ? -6.866 1.570 0.192 1.00 96.62 97 PHE A C 1
ATOM 724 O O . PHE A 1 97 ? -6.660 2.748 -0.098 1.00 96.62 97 PHE A O 1
ATOM 731 N N . PHE A 1 98 ? -6.145 0.558 -0.288 1.00 97.56 98 PHE A N 1
ATOM 732 C CA . PHE A 1 98 ? -4.970 0.724 -1.140 1.00 97.56 98 PHE A CA 1
ATOM 733 C C . PHE A 1 98 ? -5.151 -0.022 -2.456 1.00 97.56 98 PHE A C 1
ATOM 735 O O . PHE A 1 98 ? -5.524 -1.193 -2.466 1.00 97.56 98 PHE A O 1
ATOM 742 N N . ASP A 1 99 ? -4.850 0.655 -3.557 1.00 97.25 99 ASP A N 1
ATOM 743 C CA . ASP A 1 99 ? -4.940 0.111 -4.907 1.00 97.25 99 ASP A CA 1
ATOM 744 C C . ASP A 1 99 ? -3.553 -0.004 -5.545 1.00 97.25 99 ASP A C 1
ATOM 746 O O . ASP A 1 99 ? -2.763 0.929 -5.481 1.00 97.25 99 ASP A O 1
ATOM 750 N N . THR A 1 100 ? -3.250 -1.131 -6.184 1.00 96.25 100 THR A N 1
ATOM 751 C CA . THR A 1 100 ? -1.990 -1.371 -6.905 1.00 96.25 100 THR A CA 1
ATOM 752 C C . THR A 1 100 ? -2.234 -2.241 -8.148 1.00 96.25 100 THR A C 1
ATOM 754 O O . THR A 1 100 ? -3.384 -2.498 -8.524 1.00 96.25 100 THR A O 1
ATOM 757 N N . ALA A 1 101 ? -1.177 -2.634 -8.855 1.00 94.56 101 ALA A N 1
ATOM 758 C CA . ALA A 1 101 ? -1.215 -3.583 -9.965 1.00 94.56 101 ALA A CA 1
ATOM 759 C C . ALA A 1 101 ? 0.186 -4.147 -10.242 1.00 94.56 101 ALA A C 1
ATOM 761 O O . ALA A 1 101 ? 1.169 -3.420 -10.089 1.00 94.56 101 ALA A O 1
ATOM 762 N N . GLU A 1 102 ? 0.268 -5.357 -10.806 1.00 92.00 102 GLU A N 1
ATOM 763 C CA . GLU A 1 102 ? 1.535 -5.961 -11.275 1.00 92.00 102 GLU A CA 1
ATOM 764 C C . GLU A 1 102 ? 2.282 -5.056 -12.274 1.00 92.00 102 GLU A C 1
ATOM 766 O O . GLU A 1 102 ? 3.504 -5.063 -12.397 1.00 92.00 102 GLU A O 1
ATOM 771 N N . ALA A 1 103 ? 1.523 -4.225 -12.989 1.00 89.38 103 ALA A N 1
ATOM 772 C CA . ALA A 1 103 ? 2.002 -3.304 -13.999 1.00 89.38 103 ALA A CA 1
ATOM 773 C C . ALA A 1 103 ? 2.633 -2.018 -13.434 1.00 89.38 103 ALA A C 1
ATOM 775 O O . ALA A 1 103 ? 3.321 -1.308 -14.172 1.00 89.38 103 ALA A O 1
ATOM 776 N N . TYR A 1 104 ? 2.370 -1.649 -12.184 1.00 88.38 104 TYR A N 1
ATOM 777 C CA . TYR A 1 104 ? 2.833 -0.374 -11.635 1.00 88.38 104 TYR A CA 1
ATOM 778 C C . TYR A 1 104 ? 4.263 -0.528 -11.136 1.00 88.38 104 TYR A C 1
ATOM 780 O O . TYR A 1 104 ? 4.488 -1.299 -10.207 1.00 88.38 104 TYR A O 1
ATOM 788 N N . GLY A 1 105 ? 5.209 0.162 -11.793 1.00 81.56 105 GLY A N 1
ATOM 789 C CA . GLY A 1 105 ? 6.647 -0.075 -11.642 1.00 81.56 105 GLY A CA 1
ATOM 790 C C . GLY A 1 105 ? 6.930 -1.575 -11.622 1.00 81.56 105 GLY A C 1
ATOM 791 O O . GLY A 1 105 ? 7.080 -2.084 -10.527 1.00 81.56 105 GLY A O 1
ATOM 792 N N . PRO A 1 106 ? 6.890 -2.288 -12.766 1.00 84.38 106 PRO A N 1
ATOM 793 C CA . PRO A 1 106 ? 6.571 -3.715 -12.842 1.00 84.38 106 PRO A CA 1
ATOM 794 C C . PRO A 1 106 ? 6.978 -4.548 -11.618 1.00 84.38 106 PRO A C 1
ATOM 796 O O . PRO A 1 106 ? 8.161 -4.663 -11.306 1.00 84.38 106 PRO A O 1
ATOM 799 N N . LEU A 1 107 ? 5.970 -5.097 -10.930 1.00 88.38 107 LEU A N 1
ATOM 800 C CA . LEU A 1 107 ? 6.056 -5.904 -9.701 1.00 88.38 107 LEU A CA 1
ATOM 801 C C . LEU A 1 107 ? 6.590 -5.184 -8.445 1.00 88.38 107 LEU A C 1
ATOM 803 O O . LEU A 1 107 ? 6.535 -5.735 -7.348 1.00 88.38 107 LEU A O 1
ATOM 807 N N . GLU A 1 108 ? 7.091 -3.958 -8.557 1.00 89.56 108 GLU A N 1
ATOM 808 C CA . GLU A 1 108 ? 7.691 -3.210 -7.453 1.00 89.56 108 GLU A CA 1
ATOM 809 C C . GLU A 1 108 ? 6.651 -2.498 -6.587 1.00 89.56 108 GLU A C 1
ATOM 811 O O . GLU A 1 108 ? 6.764 -2.537 -5.364 1.00 89.56 108 GLU A O 1
ATOM 816 N N . CYS A 1 109 ? 5.595 -1.905 -7.158 1.00 93.06 109 CYS A N 1
ATOM 817 C CA . CYS A 1 109 ? 4.579 -1.227 -6.338 1.00 93.06 109 CYS A CA 1
ATOM 818 C C . CYS A 1 109 ? 3.858 -2.190 -5.380 1.00 93.06 109 CYS A C 1
ATOM 820 O O . CYS A 1 109 ? 3.526 -1.807 -4.259 1.00 93.06 109 CYS A O 1
ATOM 822 N N . GLU A 1 110 ? 3.645 -3.447 -5.779 1.00 94.50 110 GLU A N 1
ATOM 823 C CA . GLU A 1 110 ? 3.095 -4.487 -4.898 1.00 94.50 110 GLU A CA 1
ATOM 824 C C . GLU A 1 110 ? 4.059 -4.850 -3.761 1.00 94.50 110 GLU A C 1
ATOM 826 O O . GLU A 1 110 ? 3.628 -4.976 -2.613 1.00 94.50 110 GLU A O 1
ATOM 831 N N . ARG A 1 111 ? 5.368 -4.943 -4.044 1.00 94.00 111 ARG A N 1
ATOM 832 C CA . ARG A 1 111 ? 6.404 -5.177 -3.021 1.00 94.00 111 ARG A CA 1
ATOM 833 C C . ARG A 1 111 ? 6.484 -4.023 -2.028 1.00 94.00 111 ARG A C 1
ATOM 835 O O . ARG A 1 111 ? 6.498 -4.258 -0.821 1.00 94.00 111 ARG A O 1
ATOM 842 N N . ILE A 1 112 ? 6.491 -2.786 -2.525 1.00 95.75 112 ILE A N 1
ATOM 843 C CA . ILE A 1 112 ? 6.514 -1.579 -1.692 1.00 95.75 112 ILE A CA 1
ATOM 844 C C . ILE A 1 112 ? 5.262 -1.507 -0.822 1.00 95.75 112 ILE A C 1
ATOM 846 O O . ILE A 1 112 ? 5.375 -1.269 0.381 1.00 95.75 112 ILE A O 1
ATOM 850 N N . LEU A 1 113 ? 4.077 -1.747 -1.392 1.00 97.25 113 LEU A N 1
ATOM 851 C CA . LEU A 1 113 ? 2.838 -1.775 -0.620 1.00 97.25 113 LEU A CA 1
ATOM 852 C C . LEU A 1 113 ? 2.906 -2.838 0.482 1.00 97.25 113 LEU A C 1
ATOM 854 O O . LEU A 1 113 ? 2.619 -2.522 1.634 1.00 97.25 113 LEU A O 1
ATOM 858 N N . GLY A 1 114 ? 3.337 -4.060 0.152 1.00 97.62 114 GLY A N 1
ATOM 859 C CA . GLY A 1 114 ? 3.483 -5.155 1.112 1.00 97.62 114 GLY A CA 1
ATOM 860 C C . GLY A 1 114 ? 4.398 -4.806 2.290 1.00 97.62 114 GLY A C 1
ATOM 861 O O . GLY A 1 114 ? 4.019 -5.008 3.443 1.00 97.62 114 GLY A O 1
ATOM 862 N N . GLU A 1 115 ? 5.564 -4.218 2.017 1.00 97.56 115 GLU A N 1
ATOM 863 C CA . GLU A 1 115 ? 6.503 -3.751 3.047 1.00 97.56 115 GLU A CA 1
ATOM 864 C C . GLU A 1 115 ? 5.924 -2.611 3.897 1.00 97.56 115 GLU A C 1
ATOM 866 O O . GLU A 1 115 ? 6.085 -2.578 5.121 1.00 97.56 115 GLU A O 1
ATOM 871 N N . SER A 1 116 ? 5.215 -1.682 3.257 1.00 98.00 116 SER A N 1
ATOM 872 C CA . SER A 1 116 ? 4.669 -0.497 3.917 1.00 98.00 116 SER A CA 1
ATOM 873 C C . SER A 1 116 ? 3.606 -0.857 4.948 1.00 98.00 116 SER A C 1
ATOM 875 O O . SER A 1 116 ? 3.628 -0.315 6.056 1.00 98.00 116 SER A O 1
ATOM 877 N N . ILE A 1 117 ? 2.709 -1.783 4.591 1.00 98.31 117 ILE A N 1
ATOM 878 C CA . ILE A 1 117 ? 1.534 -2.146 5.394 1.00 98.31 117 ILE A CA 1
ATOM 879 C C . ILE A 1 117 ? 1.769 -3.311 6.348 1.00 98.31 117 ILE A C 1
ATOM 881 O O . ILE A 1 117 ? 0.882 -3.596 7.148 1.00 98.31 117 ILE A O 1
ATOM 885 N N . ALA A 1 118 ? 2.913 -4.001 6.283 1.00 98.50 118 ALA A N 1
ATOM 886 C CA . ALA A 1 118 ? 3.194 -5.161 7.133 1.00 98.50 118 ALA A CA 1
ATOM 887 C C . ALA A 1 118 ? 2.864 -4.935 8.631 1.00 98.50 118 ALA A C 1
ATOM 889 O O . ALA A 1 118 ? 2.248 -5.820 9.225 1.00 98.50 118 ALA A O 1
ATOM 890 N N . PRO A 1 119 ? 3.141 -3.761 9.242 1.00 98.25 119 PRO A N 1
ATOM 891 C CA . PRO A 1 119 ? 2.791 -3.502 10.645 1.00 98.25 119 PRO A CA 1
ATOM 892 C C . PRO A 1 119 ? 1.283 -3.367 10.942 1.00 98.25 119 PRO A C 1
ATOM 894 O O . PRO A 1 119 ? 0.883 -3.390 12.104 1.00 98.25 119 PRO A O 1
ATOM 897 N N . PHE A 1 120 ? 0.437 -3.183 9.925 1.00 97.81 120 PHE A N 1
ATOM 898 C CA . PHE A 1 120 ? -1.004 -2.928 10.066 1.00 97.81 120 PHE A CA 1
ATOM 899 C C . PHE A 1 120 ? -1.847 -3.645 8.999 1.00 97.81 120 PHE A C 1
ATOM 901 O O . PHE A 1 120 ? -2.948 -3.206 8.659 1.00 97.81 120 PHE A O 1
ATOM 908 N N . ARG A 1 121 ? -1.357 -4.782 8.490 1.00 97.88 121 ARG A N 1
ATOM 909 C CA . ARG A 1 121 ? -1.964 -5.515 7.370 1.00 97.88 121 ARG A CA 1
ATOM 910 C C . ARG A 1 121 ? -3.430 -5.874 7.611 1.00 97.88 121 ARG A C 1
ATOM 912 O O . ARG A 1 121 ? -4.229 -5.776 6.683 1.00 97.88 121 ARG A O 1
ATOM 919 N N . ASP A 1 122 ? -3.796 -6.242 8.834 1.00 97.75 122 ASP A N 1
ATOM 920 C CA . ASP A 1 122 ? -5.163 -6.668 9.173 1.00 97.75 122 ASP A CA 1
ATOM 921 C C . ASP A 1 122 ? -6.178 -5.516 9.206 1.00 97.75 122 ASP A C 1
ATOM 923 O O . ASP A 1 122 ? -7.381 -5.742 9.315 1.00 97.75 122 ASP A O 1
ATOM 927 N N . LYS A 1 123 ? -5.710 -4.267 9.106 1.00 96.44 123 LYS A N 1
ATOM 928 C CA . LYS A 1 123 ? -6.542 -3.059 9.185 1.00 96.44 123 LYS A CA 1
ATOM 929 C C . LYS A 1 123 ? -6.823 -2.430 7.822 1.00 96.44 123 LYS A C 1
ATOM 931 O O . LYS A 1 123 ? -7.434 -1.365 7.766 1.00 96.44 123 LYS A O 1
ATOM 936 N N . VAL A 1 124 ? -6.364 -3.051 6.733 1.00 96.75 124 VAL A N 1
ATOM 937 C CA . VAL A 1 124 ? -6.429 -2.463 5.391 1.00 96.75 124 VAL A CA 1
ATOM 938 C C . VAL A 1 124 ? -7.056 -3.404 4.370 1.00 96.75 124 VAL A C 1
ATOM 940 O O . VAL A 1 124 ? -6.925 -4.628 4.438 1.00 96.75 124 VAL A O 1
ATOM 943 N N . VAL A 1 125 ? -7.722 -2.804 3.389 1.00 96.56 125 VAL A N 1
ATOM 944 C CA . VAL A 1 125 ? -8.248 -3.462 2.194 1.00 96.56 125 VAL A CA 1
ATOM 945 C C . VAL A 1 125 ? -7.305 -3.167 1.032 1.00 96.56 125 VAL A C 1
ATOM 947 O O . VAL A 1 125 ? -6.866 -2.029 0.867 1.00 96.56 125 VAL A O 1
ATOM 950 N N . ILE A 1 126 ? -7.000 -4.183 0.225 1.00 97.00 126 ILE A N 1
ATOM 951 C CA . ILE A 1 126 ? -6.082 -4.075 -0.913 1.00 97.00 126 ILE A CA 1
ATOM 952 C C . ILE A 1 126 ? -6.810 -4.496 -2.184 1.00 97.00 126 ILE A C 1
ATOM 954 O O . ILE A 1 126 ? -7.474 -5.534 -2.199 1.00 97.0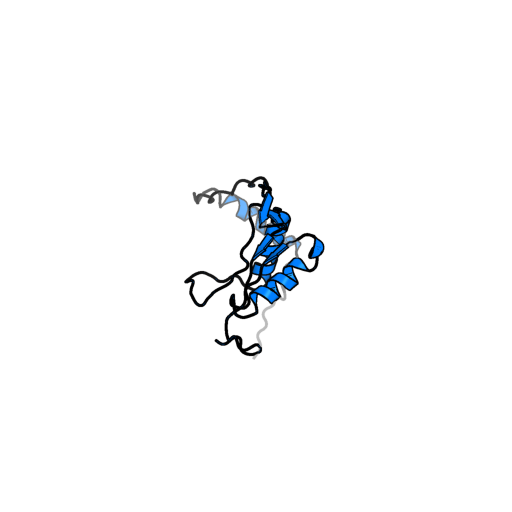0 126 ILE A O 1
ATOM 958 N N . THR A 1 127 ? -6.634 -3.730 -3.255 1.00 96.44 127 THR A N 1
ATOM 959 C CA . THR A 1 127 ? -6.943 -4.156 -4.622 1.00 96.44 127 THR A CA 1
ATOM 960 C C . THR A 1 127 ? -5.667 -4.260 -5.436 1.00 96.44 127 THR A C 1
ATOM 962 O O . THR A 1 127 ? -4.816 -3.374 -5.395 1.00 96.44 127 THR A O 1
ATOM 965 N N . SER A 1 128 ? -5.547 -5.344 -6.199 1.00 96.62 128 SER A N 1
ATOM 966 C CA . SER A 1 128 ? -4.537 -5.477 -7.248 1.00 96.62 128 SER A CA 1
ATOM 967 C C . SER A 1 128 ? -5.194 -5.876 -8.569 1.00 96.62 128 SER A C 1
ATOM 969 O O . SER A 1 128 ? -6.388 -6.184 -8.620 1.00 96.62 128 SER A O 1
ATOM 971 N N . LYS A 1 129 ? -4.423 -5.808 -9.651 1.00 95.94 129 LYS A N 1
ATOM 972 C CA . LYS A 1 129 ? -4.856 -6.033 -11.031 1.00 95.94 129 LYS A CA 1
ATOM 973 C C . LYS A 1 129 ? -3.786 -6.835 -11.753 1.00 95.94 129 LYS A C 1
ATOM 975 O O . LYS A 1 129 ? -2.599 -6.601 -11.530 1.00 95.94 129 LYS A O 1
ATOM 980 N N . PHE A 1 130 ? -4.226 -7.702 -12.653 1.00 93.88 130 PHE A N 1
ATOM 981 C CA . PHE A 1 130 ? -3.376 -8.548 -13.481 1.00 93.88 130 PHE A CA 1
ATOM 982 C C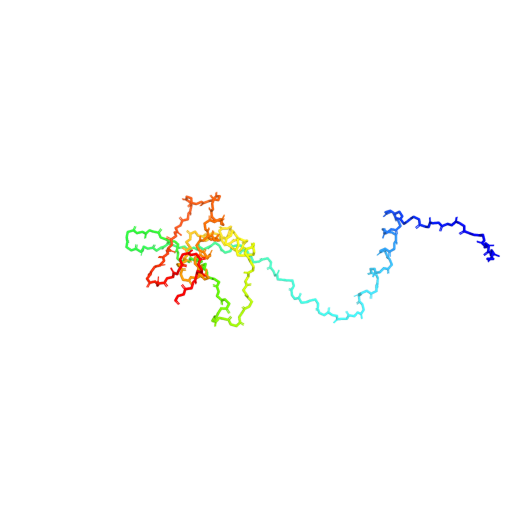 . PHE A 1 130 ? -3.865 -8.554 -14.935 1.00 93.88 130 PHE A C 1
ATOM 984 O O . PHE A 1 130 ? -4.983 -8.115 -15.221 1.00 93.88 130 PHE A O 1
ATOM 991 N N . GLY A 1 131 ? -3.035 -9.053 -15.848 1.00 93.62 131 GLY A N 1
ATOM 992 C CA . GLY A 1 131 ? -3.362 -9.239 -17.264 1.00 93.62 131 GLY A CA 1
ATOM 993 C C . GLY A 1 131 ? -2.251 -8.850 -18.241 1.00 93.62 131 GLY A C 1
ATOM 994 O O . GLY A 1 131 ? -2.490 -8.851 -19.447 1.00 93.62 131 GLY A O 1
ATOM 995 N N . TRP A 1 132 ? -1.059 -8.500 -17.757 1.00 89.81 132 TRP A N 1
ATOM 996 C CA . TRP A 1 132 ? 0.093 -8.172 -18.592 1.00 89.81 132 TRP A CA 1
ATOM 997 C C . TRP A 1 132 ? 1.068 -9.347 -18.658 1.00 89.81 132 TRP A C 1
ATOM 999 O O . TRP A 1 132 ? 1.312 -10.021 -17.663 1.00 89.81 132 TRP A O 1
ATOM 1009 N N . ASN A 1 133 ? 1.681 -9.559 -19.823 1.00 91.19 133 ASN A N 1
ATOM 1010 C CA . ASN A 1 133 ? 2.779 -10.512 -19.971 1.00 91.19 133 ASN A CA 1
ATOM 1011 C C . ASN A 1 133 ? 4.077 -9.899 -19.422 1.00 91.19 133 ASN A C 1
ATOM 1013 O O . ASN A 1 133 ? 4.916 -9.452 -20.192 1.00 91.19 133 ASN A O 1
ATOM 1017 N N . ILE A 1 134 ? 4.184 -9.776 -18.098 1.00 88.94 134 ILE A N 1
ATOM 1018 C CA . ILE A 1 134 ? 5.369 -9.229 -17.433 1.00 88.94 134 ILE A CA 1
ATOM 1019 C C . ILE A 1 134 ? 6.320 -10.370 -17.084 1.00 88.94 134 ILE A C 1
ATOM 1021 O O . ILE A 1 134 ? 5.930 -11.314 -16.400 1.00 88.94 134 ILE A O 1
ATOM 1025 N N . ASP A 1 135 ? 7.577 -10.254 -17.500 1.00 90.00 135 ASP A N 1
ATOM 1026 C CA . ASP A 1 135 ? 8.639 -11.143 -17.044 1.00 90.00 135 ASP A CA 1
ATOM 1027 C C . ASP A 1 135 ? 8.831 -10.991 -15.517 1.00 90.00 135 ASP A C 1
ATOM 1029 O O . ASP A 1 135 ? 9.069 -9.872 -15.044 1.00 90.00 135 ASP A O 1
ATOM 1033 N N . PRO A 1 136 ? 8.732 -12.079 -14.729 1.00 85.88 136 PRO A N 1
ATOM 1034 C CA . PRO A 1 136 ? 8.779 -12.011 -13.271 1.00 85.88 136 PRO A CA 1
ATOM 1035 C C . PRO A 1 136 ? 10.149 -11.610 -12.704 1.00 85.88 136 PRO A C 1
ATOM 1037 O O . PRO A 1 136 ? 10.218 -11.130 -11.569 1.00 85.88 136 PRO A O 1
ATOM 1040 N N . GLU A 1 137 ? 11.223 -11.792 -13.475 1.00 86.25 137 GLU A N 1
ATOM 1041 C CA . GLU A 1 137 ? 12.595 -11.467 -13.084 1.00 86.25 137 GLU A CA 1
ATOM 1042 C C . GLU A 1 137 ? 13.014 -10.094 -13.619 1.00 86.25 137 GLU A C 1
ATOM 1044 O O . GLU A 1 137 ? 13.528 -9.257 -12.876 1.00 86.25 137 GLU A O 1
ATOM 1049 N N . ALA A 1 138 ? 12.768 -9.839 -14.903 1.00 84.62 138 ALA A N 1
ATOM 1050 C CA . ALA A 1 138 ? 13.217 -8.643 -15.604 1.00 84.62 138 ALA A CA 1
ATOM 1051 C C . ALA A 1 138 ? 12.213 -7.476 -15.550 1.00 84.62 138 ALA A C 1
ATOM 1053 O O . ALA A 1 138 ? 12.579 -6.341 -15.867 1.00 84.62 138 ALA A O 1
ATOM 1054 N N . GLY A 1 139 ? 10.941 -7.722 -15.206 1.00 82.62 139 GLY A N 1
ATOM 1055 C CA . GLY A 1 139 ? 9.882 -6.702 -15.198 1.00 82.62 139 GLY A CA 1
ATOM 1056 C C . GLY A 1 139 ? 9.563 -6.126 -16.588 1.00 82.62 139 GLY A C 1
ATOM 1057 O O . GLY A 1 139 ? 8.985 -5.040 -16.709 1.00 82.62 139 GLY A O 1
ATOM 1058 N N . GLN A 1 140 ? 9.986 -6.811 -17.651 1.00 81.44 140 GLN A N 1
ATOM 1059 C CA . GLN A 1 140 ? 9.772 -6.419 -19.046 1.00 81.44 140 GLN A CA 1
ATOM 1060 C C . GLN A 1 140 ? 8.411 -6.921 -19.536 1.00 81.44 140 GLN A C 1
ATOM 1062 O O . GLN A 1 140 ? 7.900 -7.892 -18.997 1.00 81.44 140 GLN A O 1
ATOM 1067 N N . ARG A 1 141 ? 7.812 -6.237 -20.514 1.00 74.44 141 ARG A N 1
ATOM 1068 C CA . ARG A 1 141 ? 6.516 -6.589 -21.117 1.00 74.44 141 ARG A CA 1
ATOM 1069 C C . ARG A 1 141 ? 6.675 -6.906 -22.587 1.00 74.44 141 ARG A C 1
ATOM 1071 O O . ARG A 1 141 ? 7.528 -6.221 -23.195 1.00 74.44 141 ARG A O 1
#

pLDDT: mean 75.68, std 21.35, range [35.97, 98.5]